Protein AF-C2EVD5-F1 (afdb_monomer_lite)

Foldseek 3Di:
DVVVVVLCVPQWDQDPPRDIDNCCDVDVHHDVVVVVVVVD

Organism: NCBI:txid1423814

Secondary structure (DSSP, 8-state):
-HHHHHHHHHH-EEETTTEEE-TTTTSSS--HHHHHHH--

Sequence (40 aa):
MRELQEKIEQYGTVLPGNVLKVDAFLNHQVDPELMLKVGQ

pLDDT: mean 95.06, std 3.38, range [80.75, 98.0]

Structure (mmCIF, N/CA/C/O backbone):
data_AF-C2EVD5-F1
#
_entry.id   AF-C2EVD5-F1
#
loop_
_atom_site.group_PDB
_atom_site.id
_atom_site.type_symbol
_atom_site.label_atom_id
_atom_site.label_alt_id
_atom_site.label_comp_id
_atom_site.label_asym_id
_atom_site.label_entity_id
_atom_site.label_seq_id
_atom_site.pdbx_PDB_ins_code
_atom_site.Cartn_x
_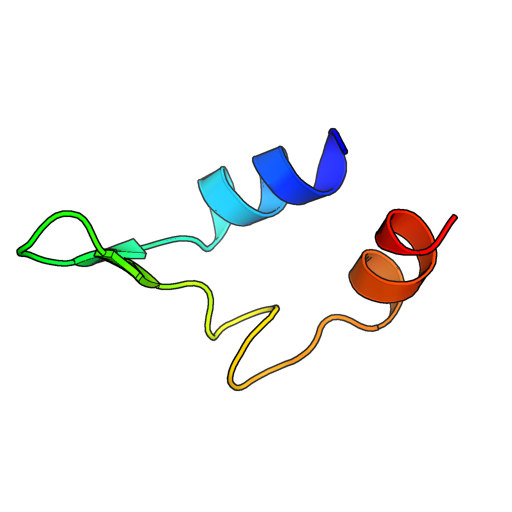atom_site.Cartn_y
_atom_site.Cartn_z
_atom_site.occupancy
_atom_site.B_iso_or_equiv
_atom_site.auth_seq_id
_atom_site.auth_comp_id
_atom_site.auth_asym_id
_atom_site.auth_atom_id
_atom_site.pdbx_PDB_model_num
ATOM 1 N N . MET A 1 1 ? 14.120 -4.051 1.534 1.00 84.75 1 MET A N 1
ATOM 2 C CA . MET A 1 1 ? 13.502 -4.237 2.875 1.00 84.75 1 MET A CA 1
ATOM 3 C C . MET A 1 1 ? 13.038 -2.944 3.545 1.00 84.75 1 MET A C 1
ATOM 5 O O . MET A 1 1 ? 11.871 -2.887 3.901 1.00 84.75 1 MET A O 1
ATOM 9 N N . ARG A 1 2 ? 13.883 -1.912 3.711 1.00 92.56 2 ARG A N 1
ATOM 10 C CA . ARG A 1 2 ? 13.482 -0.637 4.349 1.00 92.56 2 ARG A CA 1
ATOM 11 C C . ARG A 1 2 ? 12.306 0.057 3.646 1.00 92.56 2 ARG A C 1
ATOM 13 O O . ARG A 1 2 ? 11.325 0.402 4.282 1.00 92.56 2 ARG A O 1
ATOM 20 N N . GLU A 1 3 ? 12.371 0.153 2.325 1.00 93.50 3 GLU A N 1
ATOM 21 C CA . GLU A 1 3 ? 11.335 0.799 1.508 1.00 93.50 3 GLU A CA 1
ATOM 22 C C . GLU A 1 3 ? 9.967 0.101 1.581 1.00 93.50 3 GLU A C 1
ATOM 24 O O . GLU A 1 3 ? 8.932 0.757 1.576 1.00 93.50 3 GLU A O 1
ATOM 29 N N . LEU A 1 4 ? 9.947 -1.229 1.728 1.00 95.06 4 LEU A N 1
ATOM 30 C CA . LEU A 1 4 ? 8.706 -1.977 1.942 1.00 95.06 4 LEU A CA 1
ATOM 31 C C . LEU A 1 4 ? 8.051 -1.599 3.277 1.00 95.06 4 LEU A C 1
ATOM 33 O O . LEU A 1 4 ? 6.836 -1.443 3.332 1.00 95.06 4 LEU A O 1
ATOM 37 N N . GLN A 1 5 ? 8.844 -1.437 4.341 1.00 96.25 5 GLN A N 1
ATOM 38 C CA . GLN A 1 5 ? 8.332 -1.020 5.650 1.00 96.25 5 GLN A CA 1
ATOM 39 C C . GLN A 1 5 ? 7.769 0.403 5.584 1.00 96.25 5 GLN A C 1
ATOM 41 O O . GLN A 1 5 ? 6.640 0.622 6.006 1.00 96.25 5 GLN A O 1
ATOM 46 N N . GLU A 1 6 ? 8.492 1.332 4.956 1.00 96.62 6 GLU A N 1
ATOM 47 C CA . GLU A 1 6 ? 8.030 2.713 4.759 1.00 96.62 6 GLU A CA 1
ATOM 48 C C . GLU A 1 6 ? 6.717 2.759 3.948 1.00 96.62 6 GLU A C 1
ATOM 50 O O . GLU A 1 6 ? 5.787 3.478 4.310 1.00 96.62 6 GLU A O 1
ATOM 55 N N . LYS A 1 7 ? 6.576 1.931 2.902 1.00 95.56 7 LYS A N 1
ATOM 56 C CA . LYS A 1 7 ? 5.324 1.808 2.129 1.00 95.56 7 LYS A CA 1
ATOM 57 C C . LYS A 1 7 ? 4.176 1.229 2.958 1.00 95.56 7 LYS A C 1
ATOM 59 O O . LYS A 1 7 ? 3.041 1.682 2.820 1.00 95.56 7 LYS A O 1
ATOM 64 N N . ILE A 1 8 ? 4.452 0.250 3.819 1.00 97.06 8 ILE A N 1
ATOM 65 C CA . ILE A 1 8 ? 3.458 -0.304 4.747 1.00 97.06 8 ILE A CA 1
ATOM 66 C C . ILE A 1 8 ? 2.998 0.766 5.744 1.00 97.06 8 ILE A C 1
ATOM 68 O O . ILE A 1 8 ? 1.800 0.887 5.976 1.00 97.06 8 ILE A O 1
ATOM 72 N N . GLU A 1 9 ? 3.911 1.562 6.298 1.00 97.25 9 GLU A N 1
ATOM 73 C CA . GLU A 1 9 ? 3.575 2.637 7.239 1.00 97.25 9 GLU A CA 1
ATOM 74 C C . GLU A 1 9 ? 2.776 3.768 6.578 1.00 97.25 9 GLU A C 1
ATOM 76 O O . GLU A 1 9 ? 1.853 4.309 7.183 1.00 97.25 9 GLU A O 1
ATOM 81 N N . GLN A 1 10 ? 3.103 4.115 5.331 1.00 96.75 10 GLN A N 1
ATOM 82 C CA . GLN A 1 10 ? 2.455 5.214 4.610 1.00 96.75 10 GLN A CA 1
ATOM 83 C C . GLN A 1 10 ? 1.106 4.834 3.990 1.00 96.75 10 GLN A C 1
ATOM 85 O O . GLN A 1 10 ? 0.181 5.645 3.988 1.00 96.75 10 GLN A O 1
ATOM 90 N N . TYR A 1 11 ? 0.996 3.627 3.430 1.00 96.81 11 TYR A N 1
ATOM 91 C CA . TYR A 1 11 ? -0.140 3.226 2.589 1.00 96.81 11 TYR A CA 1
ATOM 92 C C . TYR A 1 11 ? -0.877 1.983 3.100 1.00 96.81 11 TYR A C 1
ATOM 94 O O . TYR A 1 11 ? -1.922 1.620 2.554 1.00 96.81 11 TYR A O 1
ATOM 102 N N . GLY A 1 12 ? -0.350 1.308 4.122 1.00 96.62 12 GLY A N 1
ATOM 103 C CA . GLY A 1 12 ? -0.996 0.157 4.737 1.00 96.62 12 GLY A CA 1
ATOM 104 C C . GLY A 1 12 ? -2.217 0.560 5.560 1.00 96.62 12 GLY A C 1
ATOM 105 O O . GLY A 1 12 ? -2.250 1.598 6.213 1.00 96.62 12 GLY A O 1
ATOM 106 N N . THR A 1 13 ? -3.250 -0.280 5.548 1.00 97.62 13 THR A N 1
ATOM 107 C CA . THR A 1 13 ? -4.431 -0.114 6.407 1.00 97.62 13 THR A CA 1
ATOM 108 C C . THR A 1 13 ? -4.669 -1.391 7.197 1.00 97.62 13 THR A C 1
ATOM 110 O O . THR A 1 13 ? -4.818 -2.462 6.611 1.00 97.62 13 THR A O 1
ATOM 113 N N . VAL A 1 14 ? -4.732 -1.294 8.526 1.00 97.69 14 VAL A N 1
ATOM 114 C CA . VAL A 1 14 ? -5.069 -2.438 9.383 1.00 97.69 14 VAL A CA 1
ATOM 115 C C . VAL A 1 14 ? -6.584 -2.616 9.409 1.00 97.69 14 VAL A C 1
ATOM 117 O O . VAL A 1 14 ? -7.324 -1.721 9.812 1.00 97.69 14 VAL A O 1
ATOM 120 N N . LEU A 1 15 ? -7.041 -3.781 8.968 1.00 97.50 15 LEU A N 1
ATOM 121 C CA . LEU A 1 15 ? -8.430 -4.210 9.011 1.00 97.50 15 LEU A CA 1
ATOM 122 C C . LEU A 1 15 ? -8.682 -5.111 10.233 1.00 97.50 15 LEU A C 1
ATOM 124 O O . LEU A 1 15 ? -7.740 -5.690 10.789 1.00 97.50 15 LEU A O 1
ATOM 128 N N . PRO A 1 16 ? -9.954 -5.278 10.646 1.00 98.00 16 PRO A N 1
ATOM 129 C CA . PRO A 1 16 ? -10.321 -6.229 11.688 1.00 98.00 16 PRO A CA 1
ATOM 130 C C . PRO A 1 16 ? -9.791 -7.640 11.408 1.00 98.00 16 PRO A C 1
ATOM 132 O O . PRO A 1 16 ? -9.651 -8.052 10.258 1.00 98.00 16 PRO A O 1
ATOM 135 N N . GLY A 1 17 ? -9.520 -8.394 12.475 1.00 97.38 17 GLY A N 1
ATOM 136 C CA . GLY A 1 17 ? -8.973 -9.748 12.356 1.00 97.38 17 GLY A CA 1
ATOM 137 C C . GLY A 1 17 ? -7.471 -9.792 12.065 1.00 97.38 17 GLY A C 1
ATOM 138 O O . GLY A 1 17 ? -6.990 -10.805 11.571 1.00 97.38 17 GLY A O 1
ATOM 139 N N . ASN A 1 18 ? -6.735 -8.720 12.385 1.00 95.75 18 ASN A N 1
ATOM 140 C CA . ASN A 1 18 ? -5.284 -8.612 12.192 1.00 95.75 18 ASN A CA 1
ATOM 141 C C . ASN A 1 18 ? -4.850 -8.741 10.722 1.00 95.75 18 ASN A C 1
ATOM 143 O O . ASN A 1 18 ? -3.819 -9.341 10.421 1.00 95.75 18 ASN A O 1
ATOM 147 N N . VAL A 1 19 ? -5.630 -8.173 9.799 1.00 97.12 19 VAL A N 1
ATOM 148 C CA . VAL A 1 19 ? -5.323 -8.198 8.363 1.00 97.12 19 VAL A CA 1
ATOM 149 C C . VAL A 1 19 ? -4.726 -6.860 7.942 1.00 97.12 19 VAL A C 1
ATOM 151 O O . VAL A 1 19 ? -5.352 -5.818 8.107 1.00 97.12 19 VAL A O 1
ATOM 154 N N . LEU A 1 20 ? -3.528 -6.877 7.359 1.00 97.88 20 LEU A N 1
ATOM 155 C CA . LEU A 1 20 ? -2.908 -5.690 6.772 1.00 97.88 20 LEU A CA 1
ATOM 156 C C . LEU A 1 20 ? -3.272 -5.592 5.285 1.00 97.88 20 LEU A C 1
ATOM 158 O O . LEU A 1 20 ? -2.843 -6.411 4.473 1.00 97.88 20 LEU A O 1
ATOM 162 N N . LYS A 1 21 ? -4.052 -4.574 4.922 1.00 97.88 21 LYS A N 1
ATOM 163 C CA . LYS A 1 21 ? -4.405 -4.257 3.536 1.00 97.88 21 LYS A CA 1
ATOM 164 C C . LYS A 1 21 ? -3.311 -3.395 2.898 1.00 97.88 21 LYS A C 1
ATOM 166 O O . LYS A 1 21 ? -2.976 -2.342 3.434 1.00 97.88 21 LYS A O 1
ATOM 171 N N . VAL A 1 22 ? -2.806 -3.822 1.739 1.00 97.50 22 VAL A N 1
ATOM 172 C CA . VAL A 1 22 ? -1.711 -3.176 0.974 1.00 97.50 22 VAL A CA 1
ATOM 173 C C . VAL A 1 22 ? -2.048 -3.041 -0.519 1.00 97.50 22 VAL A C 1
ATOM 175 O O . VAL A 1 22 ? -1.193 -3.101 -1.401 1.00 97.50 22 VAL A O 1
ATOM 178 N N . ASP A 1 23 ? -3.333 -2.869 -0.824 1.00 97.31 23 ASP A N 1
ATOM 179 C CA . ASP A 1 23 ? -3.849 -2.865 -2.199 1.00 97.31 23 ASP A CA 1
ATOM 180 C C . ASP A 1 23 ? -3.297 -1.727 -3.064 1.00 97.31 23 ASP A C 1
ATOM 182 O O . ASP A 1 23 ? -3.305 -1.847 -4.284 1.00 97.31 23 ASP A O 1
ATOM 186 N N . ALA A 1 24 ? -2.814 -0.646 -2.450 1.00 95.06 24 ALA A N 1
ATOM 187 C CA . ALA A 1 24 ? -2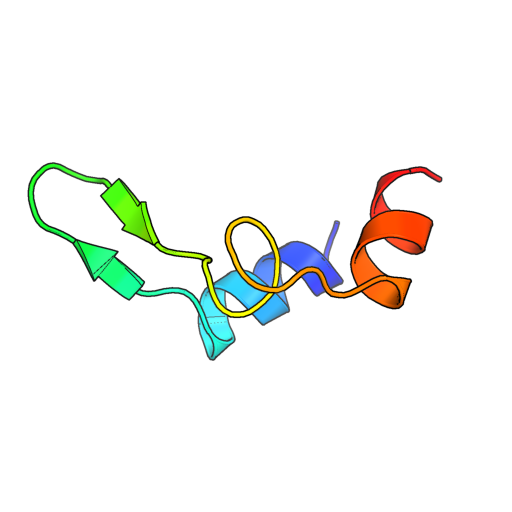.280 0.523 -3.144 1.00 95.06 24 ALA A CA 1
ATOM 188 C C . ALA A 1 24 ? -0.904 0.293 -3.795 1.00 95.06 24 ALA A C 1
ATOM 190 O O . ALA A 1 24 ? -0.486 1.113 -4.605 1.00 95.06 24 ALA A O 1
ATOM 191 N N . PHE A 1 25 ? -0.186 -0.780 -3.442 1.00 95.50 25 PHE A N 1
ATOM 192 C CA . PHE A 1 25 ? 1.169 -1.010 -3.962 1.00 95.50 25 PHE A CA 1
ATOM 193 C C . PHE A 1 25 ? 1.573 -2.481 -4.147 1.00 95.50 25 PHE A C 1
ATOM 195 O O . PHE A 1 25 ? 2.612 -2.729 -4.761 1.00 95.50 25 PHE A O 1
ATOM 202 N N . LEU A 1 26 ? 0.805 -3.448 -3.625 1.00 95.69 26 LEU A N 1
ATOM 203 C CA . LEU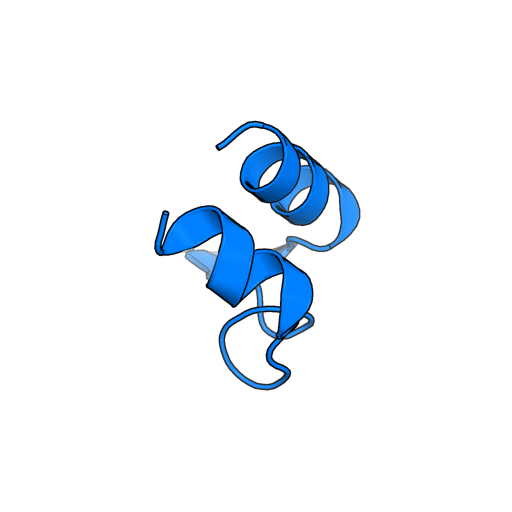 A 1 26 ? 1.119 -4.873 -3.771 1.00 95.69 26 LEU A CA 1
ATOM 204 C C . LEU A 1 26 ? 0.007 -5.708 -4.425 1.00 95.69 26 LEU A C 1
ATOM 206 O O . LEU A 1 26 ? 0.275 -6.399 -5.400 1.00 95.69 26 LEU A O 1
ATOM 210 N N . ASN A 1 27 ? -1.217 -5.704 -3.884 1.00 93.56 27 ASN A N 1
ATOM 211 C CA . ASN A 1 27 ? -2.232 -6.692 -4.289 1.00 93.56 27 ASN A CA 1
ATOM 212 C C . ASN A 1 27 ? -3.053 -6.280 -5.522 1.00 93.56 27 ASN A C 1
ATOM 214 O O . ASN A 1 27 ? -3.156 -7.047 -6.474 1.00 93.56 27 ASN A O 1
ATOM 218 N N . HIS A 1 28 ? -3.696 -5.108 -5.491 1.00 95.00 28 HIS A N 1
ATOM 219 C CA . HIS A 1 28 ? -4.570 -4.643 -6.579 1.00 95.00 28 HIS A CA 1
ATOM 220 C C . HIS A 1 28 ? -3.816 -3.715 -7.533 1.00 95.00 28 HIS A C 1
ATOM 222 O O . HIS A 1 28 ? -3.889 -3.848 -8.751 1.00 95.00 28 HIS A O 1
ATOM 228 N N . GLN A 1 29 ? -3.100 -2.748 -6.972 1.00 94.00 29 GLN A N 1
ATOM 229 C CA . GLN A 1 29 ? -2.077 -1.988 -7.669 1.00 94.00 29 GLN A CA 1
ATOM 230 C C . GLN A 1 29 ? -0.726 -2.577 -7.292 1.00 94.00 29 GLN A C 1
ATOM 232 O O . GLN A 1 29 ? -0.522 -2.965 -6.145 1.00 94.00 29 GLN A O 1
ATOM 237 N N . VAL A 1 30 ? 0.182 -2.632 -8.257 1.00 95.56 30 VAL A N 1
ATOM 238 C CA . VAL A 1 30 ? 1.543 -3.123 -8.056 1.00 95.56 30 VAL A CA 1
ATOM 239 C C . VAL A 1 30 ? 2.488 -1.966 -8.316 1.00 95.56 30 VAL A C 1
ATOM 241 O O . VAL A 1 30 ? 2.415 -1.354 -9.378 1.00 95.56 30 VAL A O 1
ATOM 244 N N . ASP A 1 31 ? 3.368 -1.684 -7.361 1.00 96.38 31 ASP A N 1
ATOM 245 C CA . ASP A 1 31 ? 4.484 -0.755 -7.521 1.00 96.38 31 ASP A CA 1
ATOM 246 C C . ASP A 1 31 ? 5.679 -1.506 -8.149 1.00 96.38 31 ASP A C 1
ATOM 248 O O . ASP A 1 31 ? 6.324 -2.311 -7.465 1.00 96.38 31 ASP A O 1
ATOM 252 N N . PRO A 1 32 ? 5.985 -1.310 -9.450 1.00 95.75 32 PRO A N 1
ATOM 253 C CA . PRO A 1 32 ? 7.005 -2.105 -10.135 1.00 95.75 32 PRO A CA 1
ATOM 254 C C . PRO A 1 32 ? 8.421 -1.830 -9.621 1.00 95.75 32 PRO A C 1
ATOM 256 O O . PRO A 1 32 ? 9.265 -2.727 -9.642 1.00 95.75 32 PRO A O 1
ATOM 259 N N . GLU A 1 33 ? 8.687 -0.610 -9.148 1.00 95.06 33 GLU A N 1
ATOM 260 C CA . GLU A 1 33 ? 9.990 -0.235 -8.598 1.00 95.06 33 GLU A CA 1
ATOM 261 C C . GLU A 1 33 ? 10.222 -0.942 -7.262 1.00 95.06 33 GLU A C 1
ATOM 263 O O . GLU A 1 33 ? 11.284 -1.535 -7.046 1.00 95.06 33 GLU A O 1
ATOM 268 N N . LEU A 1 34 ? 9.199 -0.961 -6.403 1.00 94.69 34 LEU A N 1
ATOM 269 C CA . LEU A 1 34 ? 9.243 -1.717 -5.158 1.00 94.69 34 LEU A CA 1
ATOM 270 C C .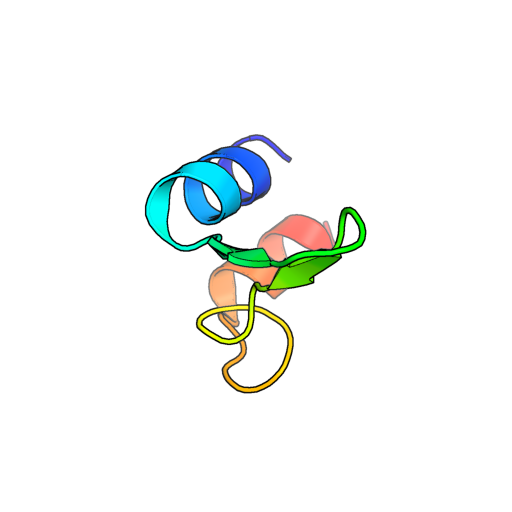 LEU A 1 34 ? 9.466 -3.211 -5.427 1.00 94.69 34 LEU A C 1
ATOM 272 O O . LEU A 1 34 ? 10.298 -3.830 -4.765 1.00 94.69 34 LEU A O 1
ATOM 276 N N . MET A 1 35 ? 8.761 -3.794 -6.403 1.00 95.06 35 MET A N 1
ATOM 277 C CA . MET A 1 35 ? 8.901 -5.219 -6.730 1.00 95.06 35 MET A CA 1
ATOM 278 C C . MET A 1 35 ? 10.302 -5.568 -7.231 1.00 95.06 35 MET A C 1
ATOM 280 O O . MET A 1 35 ? 10.864 -6.578 -6.808 1.00 95.06 35 MET A O 1
ATOM 284 N N .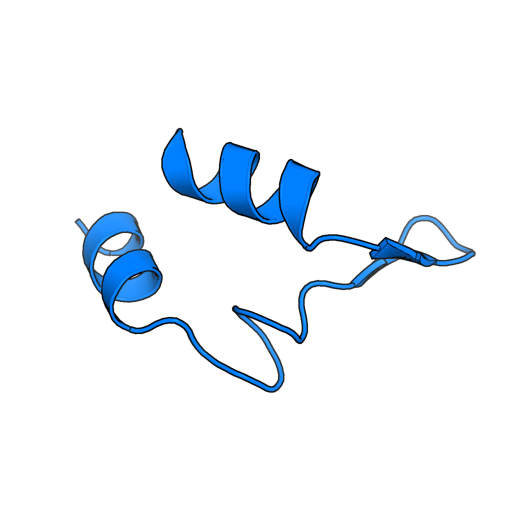 LEU A 1 36 ? 10.901 -4.716 -8.067 1.00 95.19 36 LEU A N 1
ATOM 285 C CA . LEU A 1 36 ? 12.271 -4.917 -8.534 1.00 95.19 36 LEU A CA 1
ATOM 286 C C . LEU A 1 36 ? 13.268 -4.911 -7.368 1.00 95.19 36 LEU A C 1
ATOM 288 O O . LEU A 1 36 ? 14.140 -5.771 -7.309 1.00 95.19 36 LEU A O 1
ATOM 292 N N . LYS A 1 37 ? 13.125 -3.975 -6.425 1.00 93.44 37 LYS A N 1
ATOM 293 C CA . LYS A 1 37 ? 14.008 -3.870 -5.251 1.00 93.44 37 LYS A CA 1
ATOM 294 C C . LYS A 1 37 ? 13.807 -4.988 -4.231 1.00 93.44 37 LYS A C 1
ATOM 296 O O . LYS A 1 37 ? 14.724 -5.284 -3.476 1.00 93.44 37 LYS A O 1
ATOM 301 N N . VAL A 1 38 ? 12.608 -5.566 -4.154 1.00 91.44 38 VAL A N 1
ATOM 302 C CA . VAL A 1 38 ? 12.324 -6.722 -3.286 1.00 91.44 38 VAL A CA 1
ATOM 303 C C . VAL A 1 38 ? 12.858 -8.021 -3.895 1.00 91.44 38 VAL A C 1
ATOM 305 O O . VAL A 1 38 ? 13.222 -8.923 -3.148 1.00 91.44 38 VAL A O 1
ATOM 308 N N . GLY A 1 39 ? 12.900 -8.126 -5.226 1.00 89.81 39 GLY A N 1
ATOM 309 C CA . GLY A 1 39 ? 13.418 -9.302 -5.932 1.00 89.81 39 GLY A CA 1
ATOM 310 C C . GLY A 1 39 ? 14.946 -9.382 -6.051 1.00 89.81 39 GL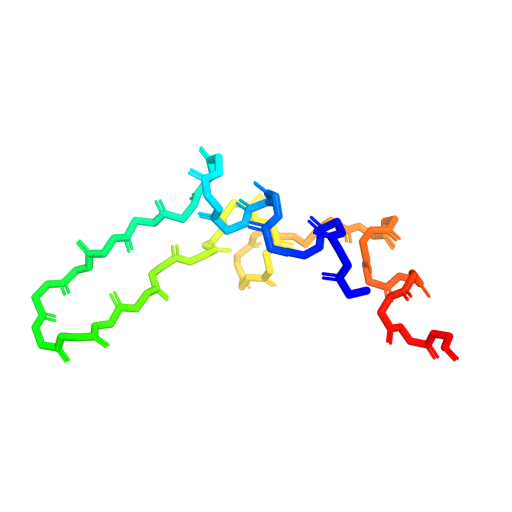Y A C 1
ATOM 311 O O . GLY A 1 39 ? 15.443 -10.407 -6.515 1.00 89.81 39 GLY A O 1
ATOM 312 N N . GLN A 1 40 ? 15.668 -8.321 -5.677 1.00 80.75 40 GLN A N 1
ATOM 313 C CA . GLN A 1 40 ? 17.133 -8.297 -5.545 1.00 80.75 40 GLN A CA 1
ATOM 314 C C . GLN A 1 40 ? 17.567 -8.848 -4.186 1.00 80.75 40 GLN A C 1
ATOM 316 O O . GLN A 1 40 ? 18.565 -9.602 -4.170 1.00 80.75 40 GLN A O 1
#

Radius of gyration: 10.46 Å; chains: 1; bounding box: 28×15×22 Å